Protein AF-A0A525KCN0-F1 (afdb_monomer)

Mean predicted aligned error: 9.28 Å

Solvent-accessible surface area (backbone atoms only — not comparable to full-atom values): 7635 Å² total; per-residue (Å²): 135,58,76,72,81,26,56,45,76,72,45,75,45,79,78,42,68,81,95,55,80,41,68,51,72,46,63,49,76,64,72,94,62,60,47,79,74,54,69,48,58,83,41,78,92,83,44,89,57,68,51,75,40,72,50,62,83,84,58,84,87,72,57,92,60,79,48,51,65,48,72,93,78,73,36,81,38,80,68,84,90,71,59,69,70,58,55,54,49,29,45,79,73,54,79,47,80,50,69,71,59,54,55,50,54,54,47,39,48,68,71,64,52,55,78,81,111

Radius of gyration: 17.76 Å; Cα contacts (8 Å, |Δi|>4): 119; chains: 1; bounding box: 40×34×49 Å

Foldseek 3Di:
DDQVVFKAWPDKDFPDPDPHTDIDIDIGGHDPFKDWDAKDDPDPVPDPDIDTDIDGDDDPVPDPDQFDDDVVVVDTGGDDDDDLVVLQVCVVVVVDDDPNSNVVSVCCCVPPCVVVD

Secondary structure (DSSP, 8-state):
--SGGGEEEEEEEEEE-SSS-EEEEEEEE--SS-EEEEEEES-TTT---EEEEEE----GGG-SSSEE--GGGT--EE-----HHHHHHHHHTTS---HHHHHHHHHHHHHTGGG--

pLDDT: mean 85.74, std 11.86, range [48.72, 98.56]

Structure (mmCIF, N/CA/C/O backbone):
data_AF-A0A525KCN0-F1
#
_entry.id   AF-A0A525KCN0-F1
#
loop_
_atom_site.group_PDB
_atom_site.id
_atom_site.type_symbol
_ato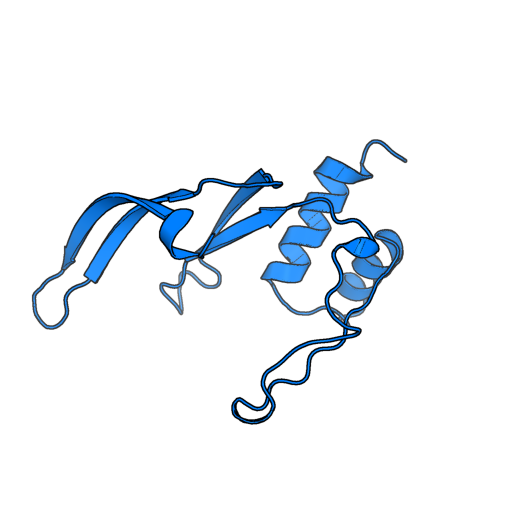m_site.label_atom_id
_atom_site.label_alt_id
_atom_site.label_comp_id
_atom_site.label_asym_id
_atom_site.label_entity_id
_atom_site.label_seq_id
_atom_site.pdbx_PDB_ins_code
_atom_site.Cartn_x
_atom_site.Cartn_y
_atom_site.Cartn_z
_atom_site.occupancy
_atom_site.B_iso_or_equiv
_atom_site.auth_seq_id
_atom_site.auth_comp_id
_atom_site.auth_asym_id
_atom_site.auth_atom_id
_atom_site.pdbx_PDB_model_num
ATOM 1 N N . MET A 1 1 ? -19.159 -2.296 -16.503 1.00 53.72 1 MET A N 1
ATOM 2 C CA . MET A 1 1 ? -17.999 -1.431 -16.814 1.00 53.72 1 MET A CA 1
ATOM 3 C C . MET A 1 1 ? -16.748 -2.268 -16.713 1.00 53.72 1 MET A C 1
ATOM 5 O O . MET A 1 1 ? -16.550 -2.910 -15.688 1.00 53.72 1 MET A O 1
ATOM 9 N N . THR A 1 2 ? -15.942 -2.263 -17.760 1.00 58.28 2 THR A N 1
ATOM 10 C CA . THR A 1 2 ? -14.632 -2.914 -17.810 1.00 58.28 2 THR A CA 1
ATOM 11 C C . THR A 1 2 ? -13.550 -2.003 -17.214 1.00 58.28 2 THR A C 1
ATOM 13 O O . THR A 1 2 ? -13.782 -0.813 -16.988 1.00 58.28 2 THR A O 1
ATOM 16 N N . VAL A 1 3 ? -12.355 -2.544 -16.949 1.00 56.22 3 VAL A N 1
ATOM 17 C CA . VAL A 1 3 ? -11.176 -1.758 -16.527 1.00 56.22 3 VAL A CA 1
ATOM 18 C C . VAL A 1 3 ? -10.810 -0.697 -17.573 1.00 56.22 3 VAL A C 1
ATOM 20 O O . VAL A 1 3 ? -10.451 0.420 -17.206 1.00 56.22 3 VAL A O 1
ATOM 23 N N . ALA A 1 4 ? -10.978 -1.007 -18.863 1.00 64.12 4 ALA A N 1
ATOM 24 C CA . ALA A 1 4 ? -10.716 -0.071 -19.955 1.00 64.12 4 ALA A CA 1
ATOM 25 C C . ALA A 1 4 ? -11.614 1.179 -19.883 1.00 64.12 4 ALA A C 1
ATOM 27 O O . ALA A 1 4 ? -11.143 2.283 -20.136 1.00 64.12 4 ALA A O 1
ATOM 28 N N . ASP A 1 5 ? -12.863 1.032 -19.427 1.00 66.19 5 ASP A N 1
ATOM 29 C CA . ASP A 1 5 ? -13.823 2.143 -19.301 1.00 66.19 5 ASP A CA 1
ATOM 30 C C . ASP A 1 5 ? -13.489 3.114 -18.150 1.00 66.19 5 ASP A C 1
ATOM 32 O O . ASP A 1 5 ? -14.143 4.148 -17.985 1.00 66.19 5 ASP A O 1
ATOM 36 N N . ARG A 1 6 ? -12.508 2.766 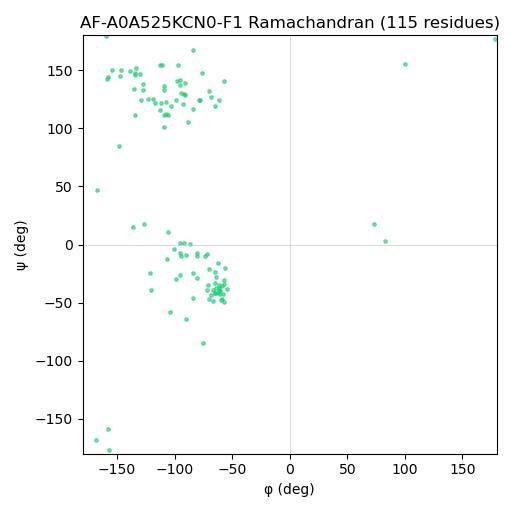-17.306 1.00 68.19 6 ARG A N 1
ATOM 37 C CA . ARG A 1 6 ? -12.117 3.527 -16.110 1.00 68.19 6 ARG A CA 1
ATOM 38 C C . ARG A 1 6 ? -10.794 4.266 -16.277 1.00 68.19 6 ARG A C 1
ATOM 40 O O . ARG A 1 6 ? -10.505 5.134 -15.462 1.00 68.19 6 ARG A O 1
ATOM 47 N N . ILE A 1 7 ? -10.016 3.972 -17.317 1.00 74.56 7 ILE A N 1
ATOM 48 C CA . ILE A 1 7 ? -8.736 4.633 -17.595 1.00 74.56 7 ILE A CA 1
ATOM 49 C C . ILE A 1 7 ? -8.937 5.632 -18.727 1.00 74.56 7 ILE A C 1
ATOM 51 O O . ILE A 1 7 ? -9.238 5.256 -19.856 1.00 74.56 7 ILE A O 1
ATOM 55 N N . ARG A 1 8 ? -8.691 6.912 -18.459 1.00 80.62 8 ARG A N 1
ATOM 56 C CA . ARG A 1 8 ? -8.576 7.945 -19.487 1.00 80.62 8 ARG A CA 1
ATOM 57 C C . ARG A 1 8 ? -7.122 8.378 -19.593 1.00 80.62 8 ARG A C 1
ATOM 59 O O . ARG A 1 8 ? -6.643 9.163 -18.781 1.00 80.62 8 ARG A O 1
ATOM 66 N N . VAL A 1 9 ? -6.413 7.879 -20.600 1.00 83.56 9 VAL A N 1
ATOM 67 C CA . VAL A 1 9 ? -5.038 8.312 -20.879 1.00 83.56 9 VAL A CA 1
ATOM 68 C C . VAL A 1 9 ? -5.053 9.786 -21.295 1.00 83.56 9 VAL A C 1
ATOM 70 O O . VAL A 1 9 ? -5.696 10.152 -22.273 1.00 83.56 9 VAL A O 1
ATOM 73 N N . GLN A 1 10 ? -4.367 10.626 -20.525 1.00 87.12 10 GLN A N 1
ATOM 74 C CA . GLN A 1 10 ? -4.237 12.065 -20.761 1.00 87.12 10 GLN A CA 1
ATOM 75 C C . GLN A 1 10 ? -3.111 12.362 -21.742 1.00 87.12 10 GLN A C 1
ATOM 77 O O . GLN A 1 10 ? -3.266 13.160 -22.662 1.00 87.12 10 GLN A O 1
ATOM 82 N N . SER A 1 11 ? -1.960 11.723 -21.543 1.00 88.56 11 SER A N 1
ATOM 83 C CA . SER A 1 11 ? -0.810 11.896 -22.417 1.00 88.56 11 SER A CA 1
ATOM 84 C C . SER A 1 11 ? 0.090 10.675 -22.384 1.00 88.56 11 SER A C 1
ATOM 86 O O . SER A 1 11 ? 0.187 9.975 -21.378 1.00 88.56 11 SER A O 1
ATOM 88 N N . VAL A 1 12 ? 0.766 10.432 -23.502 1.00 88.25 12 VAL A N 1
ATOM 89 C CA . VAL A 1 12 ? 1.821 9.429 -23.615 1.00 88.25 12 VAL A CA 1
ATOM 90 C C . VAL A 1 12 ? 3.029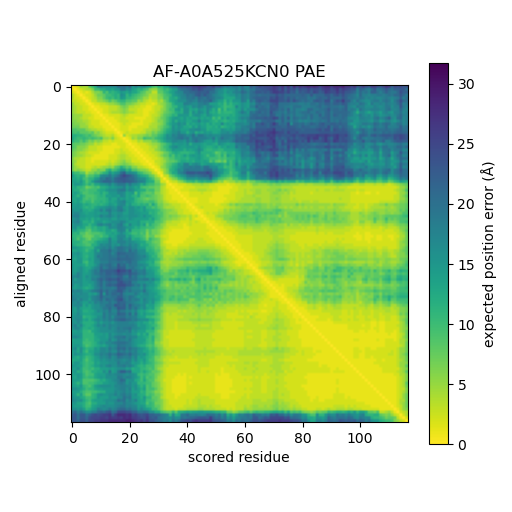 10.115 -24.230 1.00 88.25 12 VAL A C 1
ATOM 92 O O . VAL A 1 12 ? 2.928 10.696 -25.308 1.00 88.25 12 VAL A O 1
ATOM 95 N N . ARG A 1 13 ? 4.174 10.061 -23.552 1.00 92.12 13 ARG A N 1
ATOM 96 C CA . ARG A 1 13 ? 5.439 10.623 -24.034 1.00 92.12 13 ARG A CA 1
ATOM 97 C C . ARG A 1 13 ? 6.463 9.509 -24.183 1.00 92.12 13 ARG A C 1
ATOM 99 O O . ARG A 1 13 ? 6.740 8.792 -23.223 1.00 92.12 13 ARG A O 1
ATOM 106 N N . VAL A 1 14 ? 7.045 9.391 -25.372 1.00 90.38 14 VAL A N 1
ATOM 107 C CA . VAL A 1 14 ? 8.194 8.511 -25.613 1.00 90.38 14 VAL A CA 1
ATOM 108 C C . VAL A 1 14 ? 9.401 9.076 -24.867 1.00 90.38 14 VAL A C 1
ATOM 110 O O . VAL A 1 14 ? 9.709 10.260 -24.972 1.00 90.38 14 VAL A O 1
ATOM 113 N N . LEU A 1 15 ? 10.035 8.234 -24.059 1.00 83.00 15 LEU A N 1
ATOM 114 C CA . LEU A 1 15 ? 11.243 8.556 -23.304 1.00 83.00 15 LEU A CA 1
ATOM 115 C C . LEU A 1 15 ? 12.506 8.047 -24.006 1.00 83.00 15 LEU A C 1
ATOM 117 O O . LEU A 1 15 ? 13.568 8.634 -23.841 1.00 83.00 15 LEU A O 1
ATOM 121 N N . SER A 1 16 ? 12.391 6.956 -24.763 1.00 86.19 16 SER A N 1
ATOM 122 C CA . SER A 1 16 ? 13.461 6.357 -25.566 1.00 86.19 16 SER A CA 1
ATOM 123 C C . SER A 1 16 ? 12.825 5.489 -26.651 1.00 86.19 16 SER A C 1
ATOM 125 O O . SER A 1 16 ? 11.802 4.860 -26.376 1.00 86.19 16 SER A O 1
ATOM 127 N N . ASP A 1 17 ? 13.384 5.459 -27.860 1.00 85.94 17 ASP A N 1
ATOM 128 C CA . ASP A 1 17 ? 12.878 4.658 -28.986 1.00 85.94 17 ASP A CA 1
ATOM 129 C C . ASP A 1 17 ? 13.965 3.918 -29.777 1.00 85.94 17 ASP A C 1
ATOM 131 O O . ASP A 1 17 ? 13.695 3.434 -30.870 1.00 85.94 17 ASP A O 1
ATOM 135 N N . ASN A 1 18 ? 15.175 3.796 -29.225 1.00 85.62 18 ASN A N 1
ATOM 13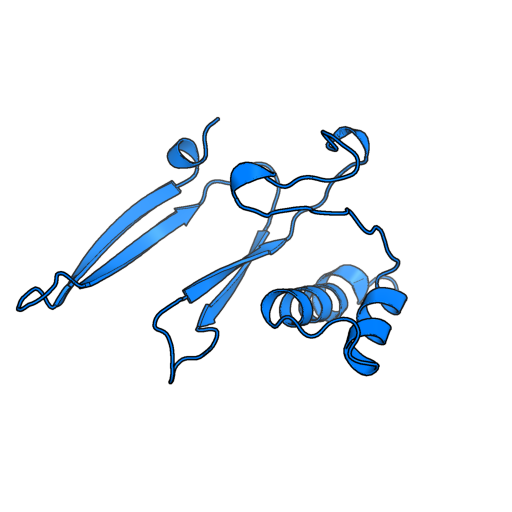6 C CA . ASN A 1 18 ? 16.301 3.230 -29.960 1.00 85.62 18 ASN A CA 1
ATOM 137 C C . ASN A 1 18 ? 16.197 1.695 -30.084 1.00 85.62 18 ASN A C 1
ATOM 139 O O . ASN A 1 18 ? 15.676 1.169 -31.058 1.00 85.62 18 ASN A O 1
ATOM 143 N N . HIS A 1 19 ? 16.663 0.950 -29.076 1.00 65.00 19 HIS A N 1
ATOM 14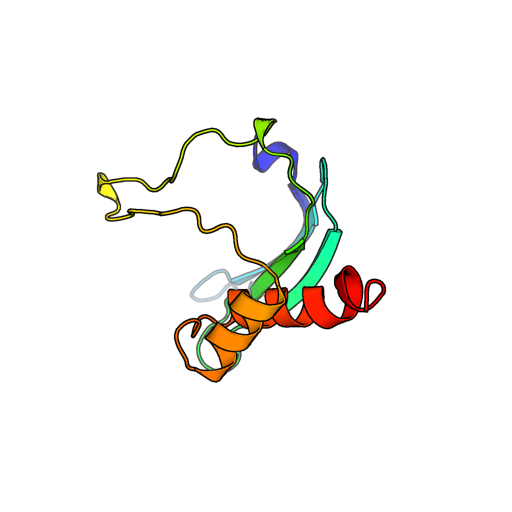4 C CA . HIS A 1 19 ? 16.551 -0.518 -29.079 1.00 65.00 19 HIS A CA 1
ATOM 145 C C . HIS A 1 19 ? 15.182 -1.009 -28.569 1.00 65.00 19 HIS A C 1
ATOM 147 O O . HIS A 1 19 ? 14.752 -2.102 -28.924 1.00 65.00 19 HIS A O 1
ATOM 153 N N . TYR A 1 20 ? 14.493 -0.198 -27.757 1.00 57.50 20 TYR A N 1
ATOM 154 C CA . TYR A 1 20 ? 13.150 -0.452 -27.230 1.00 57.50 20 TYR A CA 1
ATOM 155 C C . TYR A 1 20 ? 12.393 0.868 -27.086 1.00 57.50 20 TYR A C 1
ATOM 157 O O . TYR A 1 20 ? 13.002 1.902 -26.801 1.00 57.50 20 TYR A O 1
ATOM 165 N N . THR A 1 21 ? 11.064 0.834 -27.218 1.00 79.38 21 THR A N 1
ATOM 166 C CA . THR A 1 21 ? 10.225 2.011 -26.970 1.00 79.38 21 THR A CA 1
ATOM 167 C C . THR A 1 21 ? 9.811 2.089 -25.503 1.00 79.38 21 THR A C 1
ATOM 169 O O . THR A 1 21 ? 8.914 1.373 -25.060 1.00 79.38 21 THR A O 1
ATOM 172 N N . LEU A 1 22 ? 10.418 3.007 -24.755 1.00 75.94 22 LEU A N 1
ATOM 173 C CA . LEU A 1 22 ? 9.983 3.371 -23.410 1.00 75.94 22 LEU A CA 1
ATOM 174 C C . LEU A 1 22 ? 9.001 4.540 -23.491 1.00 75.94 22 LEU A C 1
ATOM 176 O O . LEU A 1 22 ? 9.299 5.561 -24.111 1.00 75.94 22 LEU A O 1
ATOM 180 N N . LYS A 1 23 ? 7.843 4.427 -22.835 1.00 86.50 23 LYS A N 1
ATOM 181 C CA . LYS A 1 23 ? 6.835 5.494 -22.773 1.00 86.50 23 LYS A CA 1
ATOM 182 C C . LYS A 1 23 ? 6.461 5.786 -21.328 1.00 86.50 23 LYS A C 1
ATOM 184 O O . LYS A 1 23 ? 6.265 4.866 -20.543 1.00 86.50 23 LYS A O 1
ATOM 189 N N . THR A 1 24 ? 6.317 7.063 -20.996 1.00 83.69 24 THR A N 1
ATOM 190 C CA . THR A 1 24 ? 5.581 7.485 -19.800 1.00 83.69 24 THR A CA 1
ATOM 191 C C . THR A 1 24 ? 4.153 7.819 -20.197 1.00 83.69 24 THR A C 1
ATOM 193 O O . THR A 1 24 ? 3.940 8.445 -21.237 1.00 83.69 24 THR A O 1
ATOM 196 N N . SER A 1 25 ? 3.184 7.393 -19.391 1.00 87.12 25 SER A N 1
ATOM 197 C CA . SER A 1 25 ? 1.767 7.666 -19.619 1.00 87.12 25 SER A CA 1
ATOM 198 C C . SER A 1 25 ? 1.183 8.366 -18.402 1.00 87.12 25 SER A C 1
ATOM 200 O O . SER A 1 25 ? 1.264 7.850 -17.290 1.00 87.12 25 SER A O 1
ATOM 202 N N . THR A 1 26 ? 0.567 9.521 -18.620 1.00 82.75 26 THR A N 1
ATOM 203 C CA . THR A 1 26 ? -0.294 10.173 -17.634 1.00 82.75 26 THR A CA 1
ATOM 204 C C . THR A 1 26 ? -1.720 9.757 -17.935 1.00 82.75 26 THR A C 1
ATOM 206 O O . THR A 1 26 ? -2.165 9.855 -19.077 1.00 82.75 26 THR A O 1
ATOM 209 N N . PHE A 1 27 ? -2.461 9.308 -16.931 1.00 83.38 27 PHE A N 1
ATOM 210 C CA . PHE A 1 27 ? -3.857 8.926 -17.083 1.00 83.38 27 PHE A CA 1
ATOM 211 C C . PHE A 1 27 ? -4.682 9.410 -15.893 1.00 83.38 27 PHE A C 1
ATOM 213 O O . PHE A 1 27 ? -4.197 9.510 -14.768 1.00 83.38 27 PHE A O 1
ATOM 220 N N . GLU A 1 28 ? -5.945 9.706 -16.161 1.00 74.00 28 GLU A N 1
ATOM 221 C CA . GLU A 1 28 ? -6.989 9.860 -15.162 1.00 74.00 28 GLU A CA 1
ATOM 222 C C . GLU A 1 28 ? -7.666 8.507 -14.962 1.00 74.00 28 GLU A C 1
ATOM 224 O O . GLU A 1 28 ? -7.933 7.783 -15.921 1.00 74.00 28 GLU A O 1
ATOM 229 N N . TRP A 1 29 ? -7.965 8.169 -13.713 1.00 70.75 29 TRP A N 1
ATOM 230 C CA . TRP A 1 29 ? -8.712 6.965 -13.380 1.00 70.75 29 TRP A CA 1
ATOM 231 C C . TRP A 1 29 ? -10.076 7.351 -12.807 1.00 70.75 29 TRP A C 1
ATOM 233 O O . TRP A 1 29 ? -10.164 7.960 -11.740 1.00 70.75 29 TRP A O 1
ATOM 243 N N . ARG A 1 30 ? -11.149 6.993 -13.514 1.00 58.91 30 ARG A N 1
ATOM 244 C CA . ARG A 1 30 ? -12.532 7.251 -13.114 1.00 58.91 30 ARG A CA 1
ATOM 245 C C . ARG A 1 30 ? -13.003 6.150 -12.164 1.00 58.91 30 ARG A C 1
ATOM 247 O O . ARG A 1 30 ? -13.082 4.980 -12.536 1.00 58.91 30 ARG A O 1
ATOM 254 N N . ARG A 1 31 ? -13.324 6.524 -10.924 1.00 59.53 31 ARG A N 1
ATOM 255 C CA . ARG A 1 31 ? -13.735 5.584 -9.869 1.00 59.53 31 ARG A CA 1
ATOM 256 C C . ARG A 1 31 ? -15.244 5.48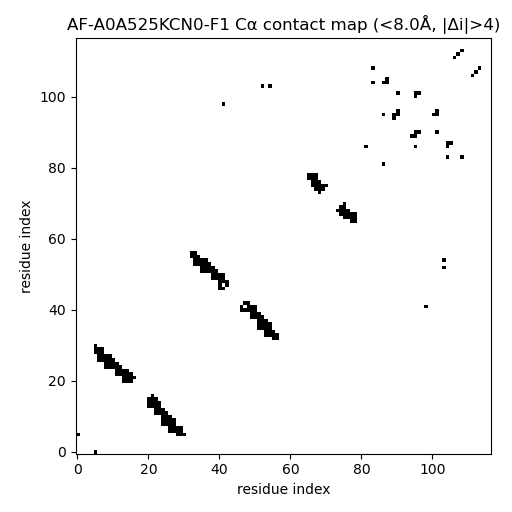8 -9.713 1.00 59.53 31 ARG A C 1
ATOM 258 O O . ARG A 1 31 ? -15.957 6.439 -10.010 1.00 59.53 31 ARG A O 1
ATOM 265 N N . ALA A 1 32 ? -15.692 4.344 -9.196 1.00 58.59 32 ALA A N 1
ATOM 266 C CA . ALA A 1 32 ? -17.034 4.183 -8.646 1.00 58.59 32 ALA A CA 1
ATOM 267 C C . ALA A 1 32 ? -17.075 4.372 -7.109 1.00 58.59 32 ALA A C 1
ATOM 269 O O . ALA A 1 32 ? -18.112 4.782 -6.611 1.00 58.59 32 ALA A O 1
ATOM 270 N N . ASN A 1 33 ? -15.982 4.124 -6.361 1.00 63.72 33 ASN A N 1
ATOM 271 C CA . ASN A 1 33 ? -15.982 4.146 -4.881 1.00 63.72 33 ASN A CA 1
ATOM 272 C C . ASN A 1 33 ? -14.578 4.131 -4.220 1.00 63.72 33 ASN A C 1
ATOM 274 O O . ASN A 1 33 ? -14.328 3.355 -3.306 1.00 63.72 33 ASN A O 1
ATOM 278 N N . GLY A 1 34 ? -13.618 4.952 -4.647 1.00 70.69 34 GLY A N 1
ATOM 279 C CA . GLY A 1 34 ? -12.399 5.047 -3.835 1.00 70.69 34 GLY A CA 1
ATOM 280 C C . GLY A 1 34 ? -11.575 6.301 -4.061 1.00 70.69 34 GLY A C 1
ATOM 281 O O . GLY A 1 34 ? -11.916 7.123 -4.902 1.00 70.69 34 GLY A O 1
ATOM 282 N N . GLU A 1 35 ? -10.468 6.425 -3.342 1.00 83.56 35 GLU A N 1
ATOM 283 C CA . GLU A 1 35 ? -9.623 7.617 -3.326 1.00 83.56 35 GLU A CA 1
ATOM 284 C C . GLU A 1 35 ? -8.157 7.284 -3.614 1.00 83.56 35 GLU A C 1
ATOM 286 O O . GLU A 1 35 ? -7.634 6.261 -3.146 1.00 83.56 35 GLU A O 1
ATOM 291 N N . LYS A 1 36 ? -7.517 8.053 -4.518 1.00 86.75 36 LYS A N 1
ATOM 292 C CA . LYS A 1 36 ? -6.101 7.837 -4.875 1.00 86.75 36 LYS A CA 1
ATOM 293 C C . LYS A 1 36 ? -5.286 8.432 -3.748 1.00 86.75 36 LYS A C 1
ATOM 295 O O . LYS A 1 36 ? -5.427 9.612 -3.466 1.00 86.75 36 LYS A O 1
ATOM 300 N N . VAL A 1 37 ? -4.424 7.611 -3.169 1.00 91.62 37 VAL A N 1
ATOM 301 C CA . VAL A 1 37 ? -3.630 7.998 -2.013 1.00 91.62 37 VAL A CA 1
ATOM 302 C C . VAL A 1 37 ? -2.302 8.601 -2.462 1.00 91.62 37 VAL A C 1
ATOM 304 O O . VAL A 1 37 ? -2.039 9.781 -2.263 1.00 91.62 37 VAL A O 1
ATOM 307 N N . PHE A 1 38 ? -1.470 7.798 -3.122 1.00 92.44 38 PHE A N 1
ATOM 308 C CA . PHE A 1 38 ? -0.182 8.215 -3.673 1.00 92.44 38 PHE A CA 1
ATOM 309 C C . PHE A 1 38 ? 0.245 7.273 -4.803 1.00 92.44 38 PHE A C 1
ATOM 311 O O . PHE A 1 38 ? -0.478 6.359 -5.205 1.00 92.44 38 PHE A O 1
ATOM 318 N N . GLU A 1 39 ? 1.432 7.510 -5.345 1.00 93.38 39 GLU A N 1
ATOM 319 C CA . GLU A 1 39 ? 2.136 6.591 -6.230 1.00 93.38 39 GLU A CA 1
ATOM 320 C C . GLU A 1 39 ? 3.596 6.495 -5.797 1.00 93.38 39 GLU A C 1
ATOM 322 O O . GLU A 1 39 ? 4.161 7.474 -5.311 1.00 93.38 39 GLU A O 1
ATOM 327 N N . ALA A 1 40 ? 4.196 5.321 -5.956 1.00 91.12 40 ALA A N 1
ATOM 328 C CA . ALA A 1 40 ? 5.566 5.080 -5.534 1.00 91.12 40 ALA A CA 1
ATOM 329 C C . ALA A 1 40 ? 6.259 4.076 -6.456 1.00 91.12 40 ALA A C 1
ATOM 331 O O . ALA A 1 40 ? 5.649 3.128 -6.955 1.00 91.12 40 ALA A O 1
ATOM 332 N N . PHE A 1 41 ? 7.553 4.293 -6.665 1.00 92.12 41 PHE A N 1
ATOM 333 C CA . PHE A 1 41 ? 8.446 3.277 -7.208 1.00 92.12 41 PHE A CA 1
ATOM 334 C C . PHE A 1 41 ? 8.812 2.318 -6.076 1.00 92.12 41 PHE A C 1
ATOM 336 O O . PHE A 1 41 ? 9.305 2.768 -5.044 1.00 92.12 41 PHE A O 1
ATOM 343 N N . MET A 1 42 ? 8.563 1.018 -6.254 1.00 90.75 42 MET A N 1
ATOM 344 C CA . MET A 1 42 ? 8.777 0.033 -5.181 1.00 90.75 42 MET A CA 1
ATOM 345 C C . MET A 1 42 ? 10.259 -0.206 -4.893 1.00 90.75 42 MET A C 1
ATOM 347 O O . MET A 1 42 ? 10.649 -0.387 -3.744 1.00 90.75 42 MET A O 1
ATOM 351 N N . SER A 1 43 ? 11.096 -0.161 -5.930 1.00 91.81 43 SER A N 1
ATOM 352 C CA . SER A 1 43 ? 12.550 -0.216 -5.790 1.00 91.81 43 SER A CA 1
ATOM 353 C C . SER A 1 43 ? 13.209 0.599 -6.907 1.00 91.81 43 SER A C 1
ATOM 355 O O . SER A 1 43 ? 13.576 0.036 -7.939 1.00 91.81 43 SER A O 1
ATOM 357 N N . PRO A 1 44 ? 13.360 1.930 -6.730 1.00 86.75 44 PRO A N 1
ATOM 358 C CA . PRO A 1 44 ? 13.861 2.845 -7.764 1.00 86.75 44 PRO A CA 1
ATOM 359 C C . PRO A 1 44 ? 15.239 2.485 -8.341 1.00 86.75 44 PRO A C 1
ATOM 361 O O . PRO A 1 44 ? 15.592 2.960 -9.416 1.00 86.75 44 PRO A O 1
ATOM 364 N N . GLY A 1 45 ? 16.027 1.674 -7.625 1.00 89.00 45 GLY A N 1
ATOM 365 C CA . GLY A 1 45 ? 17.337 1.193 -8.068 1.00 89.00 45 GLY A CA 1
ATOM 366 C C . GLY A 1 45 ? 17.330 -0.180 -8.748 1.00 89.00 45 GLY A C 1
ATOM 367 O O . GLY A 1 45 ? 18.357 -0.568 -9.294 1.00 89.00 45 GLY A O 1
ATOM 368 N N . ALA A 1 46 ? 16.215 -0.917 -8.715 1.00 91.38 46 ALA A N 1
ATOM 369 C CA . ALA A 1 46 ? 16.135 -2.279 -9.252 1.00 91.38 46 ALA A CA 1
ATOM 370 C C . ALA A 1 46 ? 15.083 -2.431 -10.355 1.00 91.38 46 ALA A C 1
ATOM 372 O O . ALA A 1 46 ? 15.320 -3.133 -11.335 1.00 91.38 46 ALA A O 1
ATOM 373 N N . VAL A 1 47 ? 13.926 -1.779 -10.211 1.00 87.50 47 VAL A N 1
ATOM 374 C CA . VAL A 1 47 ? 12.806 -1.900 -11.149 1.00 87.50 47 VAL A CA 1
ATOM 375 C C . VAL A 1 47 ? 12.227 -0.533 -11.487 1.00 87.50 47 VAL A C 1
ATOM 377 O O . VAL A 1 47 ? 12.191 0.380 -10.665 1.00 87.50 47 VAL A O 1
ATOM 380 N N . THR A 1 48 ? 11.728 -0.400 -12.712 1.00 87.06 48 THR A N 1
ATOM 381 C CA . THR A 1 48 ? 11.031 0.806 -13.182 1.00 87.06 48 THR A CA 1
ATOM 382 C C . THR A 1 48 ? 9.537 0.790 -12.854 1.00 87.06 48 THR A C 1
ATOM 384 O O . THR A 1 48 ? 8.825 1.735 -13.198 1.00 87.06 48 THR A O 1
ATOM 387 N N . GLU A 1 49 ? 9.056 -0.266 -12.190 1.00 89.94 49 GLU A N 1
ATOM 388 C CA . GLU A 1 49 ? 7.661 -0.405 -11.794 1.00 89.94 49 GLU A CA 1
ATOM 389 C C . GLU A 1 49 ? 7.250 0.725 -10.844 1.00 89.94 49 GLU A C 1
ATOM 391 O O . GLU A 1 49 ? 7.847 0.947 -9.784 1.00 89.94 49 GLU A O 1
ATOM 396 N N . LYS A 1 50 ? 6.188 1.429 -11.239 1.00 89.06 50 LYS A N 1
ATOM 397 C CA . LYS A 1 50 ? 5.493 2.404 -10.409 1.00 89.06 50 LYS A CA 1
ATOM 398 C C . LYS A 1 50 ? 4.113 1.861 -10.077 1.00 89.06 50 LYS A C 1
ATOM 400 O O . LYS A 1 50 ? 3.307 1.629 -10.976 1.00 89.06 50 LYS A O 1
ATOM 405 N N . LEU A 1 51 ? 3.829 1.734 -8.786 1.00 90.81 51 LEU A N 1
ATOM 406 C CA . LEU A 1 51 ? 2.502 1.385 -8.304 1.00 90.81 51 LEU A CA 1
ATOM 407 C C . LEU A 1 51 ? 1.731 2.649 -7.941 1.00 90.81 51 LEU A C 1
ATOM 409 O O . LEU A 1 51 ? 2.275 3.606 -7.384 1.00 90.81 51 LEU A O 1
ATOM 413 N N . HIS A 1 52 ? 0.442 2.635 -8.248 1.00 91.19 52 HIS A N 1
ATOM 414 C CA . HIS A 1 52 ? -0.496 3.671 -7.850 1.00 91.19 52 HIS A CA 1
ATOM 415 C C . HIS A 1 52 ? -1.429 3.082 -6.787 1.00 91.19 52 HIS A C 1
ATOM 417 O O . HIS A 1 52 ? -1.954 1.986 -6.969 1.00 91.19 52 HIS A O 1
ATOM 423 N N . PHE A 1 53 ? -1.635 3.806 -5.690 1.00 91.94 53 PHE A N 1
ATOM 424 C CA . PHE A 1 53 ? -2.274 3.304 -4.475 1.00 91.94 53 PHE A CA 1
ATOM 425 C C . PHE A 1 53 ? -3.665 3.898 -4.269 1.00 91.94 53 PHE A C 1
ATOM 427 O O . PHE A 1 53 ? -3.903 5.089 -4.489 1.00 91.94 53 PHE A O 1
ATOM 434 N N . PHE A 1 54 ? -4.599 3.031 -3.887 1.00 90.38 54 PHE A N 1
ATOM 435 C CA . PHE A 1 54 ? -6.035 3.276 -3.893 1.00 90.38 54 PHE A CA 1
ATOM 436 C C . PHE A 1 54 ? -6.605 2.758 -2.565 1.00 90.38 54 PHE A C 1
ATOM 438 O O . PHE A 1 54 ? -6.294 1.636 -2.181 1.00 90.38 54 PHE A O 1
ATOM 445 N N . VAL A 1 55 ? -7.459 3.539 -1.899 1.00 91.00 55 VAL A N 1
ATOM 446 C CA . VAL A 1 55 ? -8.327 3.051 -0.808 1.00 91.00 55 VAL A CA 1
ATOM 447 C C . VAL A 1 55 ? -9.786 3.101 -1.244 1.00 91.00 55 VAL A C 1
ATOM 449 O O . VAL A 1 55 ? -10.131 3.866 -2.153 1.00 91.00 55 VAL A O 1
ATOM 452 N N . ALA A 1 56 ? -10.616 2.251 -0.647 1.00 88.56 56 ALA A N 1
ATOM 453 C CA . ALA A 1 56 ? -12.047 2.153 -0.905 1.00 88.56 56 ALA A CA 1
ATOM 454 C C . ALA A 1 56 ? -12.748 1.507 0.294 1.00 88.56 56 ALA A C 1
ATOM 456 O O . ALA A 1 56 ? -12.204 0.587 0.905 1.00 88.56 56 ALA A O 1
ATOM 457 N N . GLU A 1 57 ? -13.961 1.960 0.588 1.00 86.06 57 GLU A N 1
ATOM 458 C CA . GLU A 1 57 ? -14.873 1.238 1.471 1.00 86.06 57 GLU A CA 1
ATOM 459 C C . GLU A 1 57 ? -15.481 0.050 0.719 1.00 86.06 57 GLU A C 1
ATOM 461 O O . GLU A 1 57 ? -15.712 0.110 -0.496 1.00 86.06 57 GLU A O 1
ATOM 466 N N . TYR A 1 58 ? -15.757 -1.027 1.448 1.00 83.31 58 TYR A N 1
ATOM 467 C CA . TYR A 1 58 ? -16.514 -2.160 0.934 1.00 83.31 58 TYR A CA 1
ATOM 468 C C . TYR A 1 58 ? -17.582 -2.579 1.940 1.00 83.31 58 TYR A C 1
ATOM 470 O O . TYR A 1 58 ? -17.426 -2.392 3.147 1.00 83.31 58 TYR A O 1
ATOM 478 N N . ALA A 1 59 ? -18.663 -3.156 1.424 1.00 84.12 59 ALA A N 1
ATOM 479 C CA . ALA A 1 59 ? -19.723 -3.761 2.212 1.00 84.12 59 ALA A CA 1
ATOM 480 C C . ALA A 1 59 ? -19.712 -5.292 2.028 1.00 84.12 59 ALA A C 1
ATOM 482 O O . ALA A 1 59 ? -19.234 -5.783 0.999 1.00 84.12 59 ALA A O 1
ATOM 483 N N . PRO A 1 60 ? -20.218 -6.075 3.002 1.00 84.88 60 PRO A N 1
ATOM 484 C CA . PRO A 1 60 ? -20.187 -7.538 2.931 1.00 84.88 60 PRO A CA 1
ATOM 485 C C . PRO A 1 60 ? -20.869 -8.136 1.691 1.00 84.88 60 PRO A C 1
ATOM 487 O O . PRO A 1 60 ? -20.444 -9.181 1.204 1.00 84.88 60 PRO A O 1
ATOM 490 N N . ASP A 1 61 ? -21.895 -7.473 1.160 1.00 86.88 61 ASP A N 1
ATOM 491 C CA . ASP A 1 61 ? -22.638 -7.871 -0.042 1.00 86.88 61 ASP A CA 1
ATOM 492 C C . ASP A 1 61 ? -21.863 -7.644 -1.353 1.00 86.88 61 ASP A C 1
ATOM 494 O O . ASP A 1 61 ? -22.260 -8.145 -2.403 1.00 86.88 61 ASP A O 1
ATOM 498 N N . MET A 1 62 ? -20.727 -6.941 -1.301 1.00 83.94 62 MET A N 1
ATOM 499 C CA . MET A 1 62 ? -19.819 -6.779 -2.438 1.00 83.94 62 MET A CA 1
ATOM 500 C C . MET A 1 62 ? -18.900 -7.990 -2.652 1.00 83.94 62 MET A C 1
ATOM 502 O O . MET A 1 62 ? -18.198 -8.053 -3.665 1.00 83.94 62 MET A O 1
ATOM 506 N N . LYS A 1 63 ? -18.865 -8.947 -1.713 1.00 82.06 63 LYS A N 1
ATOM 507 C CA . LYS A 1 63 ? -18.069 -10.172 -1.849 1.00 82.06 63 LYS A CA 1
ATOM 508 C C . LYS A 1 63 ? -18.670 -11.080 -2.921 1.00 82.06 63 LYS A C 1
ATOM 510 O O . LYS A 1 63 ? -19.855 -11.392 -2.896 1.00 82.06 63 LYS A O 1
ATOM 515 N N . ILE A 1 64 ? -17.820 -11.576 -3.817 1.00 85.81 64 ILE A N 1
ATOM 516 C CA . ILE A 1 64 ? -18.197 -12.565 -4.844 1.00 85.81 64 ILE A CA 1
ATOM 517 C C . ILE A 1 64 ? -17.795 -14.003 -4.470 1.00 85.81 64 ILE A C 1
ATOM 519 O O . ILE A 1 64 ? -18.105 -14.937 -5.202 1.00 85.81 64 ILE A O 1
ATOM 523 N N . GLY A 1 65 ? -17.110 -14.182 -3.336 1.00 85.50 65 GLY A N 1
ATOM 524 C CA . GLY A 1 65 ? -16.620 -15.463 -2.830 1.00 85.50 65 GLY A CA 1
ATOM 525 C C . GLY A 1 65 ? -15.830 -15.299 -1.526 1.00 85.50 65 GLY A C 1
ATOM 526 O O . GLY A 1 65 ? -15.630 -14.180 -1.056 1.00 85.50 65 GLY A O 1
ATOM 527 N N . ALA A 1 66 ? -15.385 -16.415 -0.941 1.00 83.94 66 ALA A N 1
ATOM 528 C CA . ALA A 1 66 ? -14.545 -16.435 0.268 1.00 83.94 66 ALA A CA 1
ATOM 529 C C . ALA A 1 66 ? -13.049 -16.173 -0.012 1.00 83.94 66 ALA A C 1
ATOM 531 O O . ALA A 1 66 ? -12.250 -16.032 0.908 1.00 83.94 66 ALA A O 1
ATOM 532 N N . GLY A 1 67 ? -12.682 -16.123 -1.289 1.00 87.44 67 GLY A N 1
ATOM 533 C CA . GLY A 1 67 ? -11.318 -16.095 -1.782 1.00 87.44 67 GLY A CA 1
ATOM 534 C C . GLY A 1 67 ? -11.296 -15.753 -3.267 1.00 87.44 67 GLY A C 1
ATOM 535 O O . GLY A 1 67 ? -12.314 -15.353 -3.841 1.00 87.44 67 GLY A O 1
ATOM 536 N N . GLY A 1 68 ? -10.144 -15.928 -3.893 1.00 88.88 68 GLY A N 1
ATOM 537 C CA . GLY A 1 68 ? -9.953 -15.715 -5.320 1.00 88.88 68 GLY A CA 1
ATOM 538 C C . GLY A 1 68 ? -8.741 -16.474 -5.839 1.00 88.88 68 GLY A C 1
ATOM 539 O O . GLY A 1 68 ? -8.267 -17.413 -5.207 1.00 88.88 68 GLY A O 1
ATOM 540 N N . GLY A 1 69 ? -8.226 -16.027 -6.976 1.00 86.88 69 GLY A N 1
ATOM 541 C CA . GLY A 1 69 ? -7.094 -16.656 -7.640 1.00 86.88 69 GLY A CA 1
ATOM 542 C C . GLY A 1 69 ? -7.525 -17.557 -8.790 1.00 86.88 69 GLY A C 1
ATOM 543 O O . GLY A 1 69 ? -8.659 -18.039 -8.876 1.00 86.88 69 GLY A O 1
ATOM 544 N N . ILE A 1 70 ? -6.603 -17.729 -9.724 1.00 86.69 70 ILE A N 1
ATOM 545 C CA . ILE A 1 70 ? -6.732 -18.593 -10.885 1.00 86.69 70 ILE A CA 1
ATOM 546 C C . ILE A 1 70 ? -5.798 -19.787 -10.680 1.00 86.69 70 ILE A C 1
ATOM 548 O O . ILE A 1 70 ? -4.578 -19.666 -10.773 1.00 86.69 70 ILE A O 1
ATOM 552 N N . ALA A 1 71 ? -6.374 -20.974 -10.472 1.00 85.31 71 ALA A N 1
ATOM 553 C CA . ALA A 1 71 ? -5.597 -22.184 -10.193 1.00 85.31 71 ALA A CA 1
ATOM 554 C C . ALA A 1 71 ? -4.567 -22.511 -11.294 1.00 85.31 71 ALA A C 1
ATOM 556 O O . ALA A 1 71 ? -3.475 -22.991 -10.999 1.00 85.31 71 ALA A O 1
ATOM 557 N N . SER A 1 72 ? -4.878 -22.223 -12.564 1.00 88.69 72 SER A N 1
ATOM 558 C CA . SER A 1 72 ? -3.938 -22.423 -13.679 1.00 88.69 72 SER A CA 1
ATOM 559 C C . SER A 1 72 ? -2.758 -21.450 -13.677 1.00 88.69 72 SER A C 1
ATOM 561 O O . SER A 1 72 ? -1.741 -21.742 -14.297 1.00 88.69 72 SER A O 1
ATOM 563 N N . GLU A 1 73 ? -2.887 -20.312 -12.998 1.00 89.94 73 GLU A N 1
ATOM 564 C CA . GLU A 1 73 ? -1.805 -19.344 -12.780 1.00 89.94 73 GLU A CA 1
ATOM 565 C C . GLU A 1 73 ? -1.056 -19.623 -11.464 1.00 89.94 73 GLU A C 1
ATOM 567 O O . GLU A 1 73 ? -0.099 -18.930 -11.134 1.00 89.94 73 GLU A O 1
ATOM 572 N N . GLY A 1 74 ? -1.452 -20.674 -10.731 1.00 90.31 74 GLY A N 1
ATOM 573 C CA . GLY A 1 74 ? -0.885 -21.017 -9.428 1.00 90.31 74 GLY A CA 1
ATOM 574 C C . GLY A 1 74 ? -1.315 -20.067 -8.311 1.00 90.31 74 GLY A C 1
ATOM 575 O O . GLY A 1 74 ? -0.670 -20.033 -7.266 1.00 90.31 74 GLY A O 1
ATOM 576 N N . GLU A 1 75 ? -2.380 -19.293 -8.524 1.00 88.06 75 GLU A N 1
ATOM 577 C CA . GLU A 1 75 ? -2.920 -18.383 -7.522 1.00 88.06 75 GLU A CA 1
ATOM 578 C C . GLU A 1 75 ? -4.002 -19.072 -6.683 1.00 88.06 75 GLU A C 1
ATOM 580 O O . GLU A 1 75 ? -4.975 -19.609 -7.217 1.00 88.06 75 GLU A O 1
ATOM 585 N N . ASP A 1 76 ? -3.849 -18.985 -5.365 1.00 90.06 76 ASP A N 1
ATOM 586 C CA . ASP A 1 76 ? -4.841 -19.371 -4.363 1.00 90.06 76 ASP A CA 1
ATOM 587 C C . ASP A 1 76 ? -4.903 -18.248 -3.322 1.00 90.06 76 ASP A C 1
ATOM 589 O O . ASP A 1 76 ? -3.910 -17.961 -2.646 1.00 90.06 76 ASP A O 1
ATOM 593 N N . ILE A 1 77 ? -6.023 -17.525 -3.279 1.00 89.75 77 ILE A N 1
ATOM 594 C CA . ILE A 1 77 ? -6.158 -16.294 -2.496 1.00 89.75 77 ILE A CA 1
ATOM 595 C C . ILE A 1 77 ? -7.230 -16.485 -1.432 1.00 89.75 77 ILE A C 1
ATOM 597 O O . ILE A 1 77 ? -8.403 -16.686 -1.743 1.00 89.75 77 ILE A O 1
ATOM 601 N N . GLU A 1 78 ? -6.840 -16.300 -0.176 1.00 91.00 78 GLU A N 1
ATOM 602 C CA . GLU A 1 78 ? -7.739 -16.224 0.973 1.00 91.00 78 GLU A CA 1
ATOM 603 C C . GLU A 1 78 ? -8.025 -14.760 1.347 1.00 91.00 78 GLU A C 1
ATOM 605 O O . GLU A 1 78 ? -7.132 -13.908 1.325 1.00 91.00 78 GLU A O 1
ATOM 610 N N . VAL A 1 79 ? -9.275 -14.457 1.716 1.00 90.44 79 VAL A N 1
ATOM 611 C CA . VAL A 1 79 ? -9.649 -13.140 2.248 1.00 90.44 79 VAL A CA 1
ATOM 612 C C . VAL A 1 79 ? -9.571 -13.152 3.773 1.00 90.44 79 VAL A C 1
ATOM 614 O O . VAL A 1 79 ? -10.308 -13.881 4.432 1.00 90.44 79 VAL A O 1
ATOM 617 N N . LEU A 1 80 ? -8.736 -12.275 4.335 1.00 91.31 80 LEU A N 1
ATOM 618 C CA . LEU A 1 80 ? -8.636 -12.050 5.777 1.00 91.31 80 LEU A CA 1
ATOM 619 C C . LEU A 1 80 ? -9.263 -10.703 6.156 1.00 91.31 80 LEU A C 1
ATOM 621 O O . LEU A 1 80 ? -8.830 -9.651 5.684 1.00 91.31 80 LEU A O 1
ATOM 625 N N . GLU A 1 81 ? -10.254 -10.729 7.046 1.00 91.88 81 GLU A N 1
ATOM 626 C CA . GLU A 1 81 ? -10.859 -9.533 7.642 1.00 91.88 81 GLU A CA 1
ATOM 627 C C . GLU A 1 81 ? -10.373 -9.390 9.082 1.00 91.88 81 GLU A C 1
ATOM 629 O O . GLU A 1 81 ? -10.689 -10.209 9.943 1.00 91.88 81 GLU A O 1
ATOM 634 N N . LEU A 1 82 ? -9.570 -8.359 9.340 1.00 93.94 82 LEU A N 1
ATOM 635 C CA . LEU A 1 82 ? -8.883 -8.170 10.615 1.00 93.94 82 LEU A CA 1
ATOM 636 C C . LEU A 1 82 ? -9.115 -6.749 11.145 1.00 93.94 82 LEU A C 1
ATOM 638 O O . LEU A 1 82 ? -9.154 -5.803 10.353 1.00 93.94 82 LEU A O 1
ATOM 642 N N . PRO A 1 83 ? -9.188 -6.556 12.474 1.00 95.62 83 PRO A N 1
ATOM 643 C CA . PRO A 1 83 ? -9.077 -5.230 13.066 1.00 95.62 83 PRO A CA 1
ATOM 644 C C . PRO A 1 83 ? -7.752 -4.564 12.674 1.00 95.62 83 PRO A C 1
ATOM 646 O O . PRO A 1 83 ? -6.700 -5.208 12.687 1.00 95.62 83 PRO A O 1
ATOM 649 N N . ILE A 1 84 ? -7.776 -3.254 12.406 1.00 95.44 84 ILE A N 1
ATOM 650 C CA . ILE A 1 84 ? -6.582 -2.506 11.976 1.00 95.44 84 ILE A CA 1
ATOM 651 C C . ILE A 1 84 ? -5.406 -2.662 12.952 1.00 95.44 84 ILE A C 1
ATOM 653 O O . ILE A 1 84 ? -4.269 -2.844 12.527 1.00 95.44 84 ILE A O 1
ATOM 657 N N . VAL A 1 85 ? -5.677 -2.685 14.261 1.00 96.38 85 VAL A N 1
ATOM 658 C CA . VAL A 1 85 ? -4.650 -2.865 15.302 1.00 96.38 85 VAL A CA 1
ATOM 659 C C . VAL A 1 85 ? -3.931 -4.210 15.155 1.00 96.38 85 VAL A C 1
ATOM 661 O O . VAL A 1 85 ? -2.710 -4.275 15.289 1.00 96.38 85 VAL A O 1
ATOM 664 N N . GLN A 1 86 ? -4.663 -5.278 14.829 1.00 98.06 86 GLN A N 1
ATOM 665 C CA . GLN A 1 86 ? -4.076 -6.598 14.604 1.00 98.06 86 GLN A CA 1
ATOM 666 C C . GLN A 1 86 ? -3.226 -6.619 13.330 1.00 98.06 86 GLN A C 1
ATOM 668 O O . GLN A 1 86 ? -2.113 -7.141 13.353 1.00 98.06 86 GLN A O 1
ATOM 673 N N . ALA A 1 87 ? -3.711 -6.014 12.243 1.00 97.75 87 ALA A N 1
ATOM 674 C CA . ALA A 1 87 ? -2.957 -5.914 10.994 1.00 97.75 87 ALA A CA 1
ATOM 675 C C . ALA A 1 87 ? -1.644 -5.127 11.177 1.00 97.75 87 ALA A C 1
ATOM 677 O O . ALA A 1 87 ? -0.603 -5.531 10.664 1.00 97.75 87 ALA A O 1
ATOM 678 N N . LEU A 1 88 ? -1.653 -4.048 11.967 1.00 97.88 88 LEU A N 1
ATOM 679 C CA . LEU A 1 88 ? -0.440 -3.296 12.303 1.00 97.88 88 LEU A CA 1
ATOM 680 C C . LEU A 1 88 ? 0.537 -4.116 13.160 1.00 97.88 88 LEU A C 1
ATOM 682 O O . LEU A 1 88 ? 1.743 -4.069 12.918 1.00 97.88 88 LEU A O 1
ATOM 686 N N . ALA A 1 89 ? 0.043 -4.905 14.120 1.00 98.19 89 ALA A N 1
ATOM 687 C CA . ALA A 1 89 ? 0.889 -5.809 14.904 1.00 98.19 89 ALA A CA 1
ATOM 688 C C . ALA A 1 89 ? 1.583 -6.860 14.018 1.00 98.19 89 ALA A C 1
ATOM 690 O O . ALA A 1 89 ? 2.764 -7.139 14.213 1.00 98.19 89 ALA A O 1
ATOM 691 N N . MET A 1 90 ? 0.885 -7.366 12.994 1.00 98.56 90 MET A N 1
ATOM 692 C CA . MET A 1 90 ? 1.443 -8.316 12.024 1.00 98.56 90 MET A CA 1
ATOM 693 C C . MET A 1 90 ? 2.579 -7.731 11.171 1.00 98.56 90 MET A C 1
ATOM 695 O O . MET A 1 90 ? 3.416 -8.481 10.676 1.00 98.56 90 MET A O 1
ATOM 699 N N . ILE A 1 91 ? 2.644 -6.406 10.999 1.00 98.44 91 ILE A N 1
ATOM 700 C CA . ILE A 1 91 ? 3.817 -5.750 10.396 1.00 98.44 91 ILE A CA 1
ATOM 701 C C . ILE A 1 91 ? 5.003 -5.832 11.365 1.00 98.44 91 ILE A C 1
ATOM 703 O O . ILE A 1 91 ? 6.108 -6.189 10.968 1.00 98.44 91 ILE A O 1
ATOM 707 N N . GLY A 1 92 ? 4.771 -5.518 12.644 1.00 97.69 92 GLY A N 1
ATOM 708 C CA . GLY A 1 92 ? 5.814 -5.494 13.673 1.00 97.69 92 GLY A CA 1
ATOM 709 C C . GLY A 1 92 ? 6.436 -6.863 13.962 1.00 97.69 92 GLY A C 1
ATOM 710 O O . GLY A 1 92 ? 7.626 -6.935 14.256 1.00 97.69 92 GLY A O 1
ATOM 711 N N . ASP A 1 93 ? 5.655 -7.94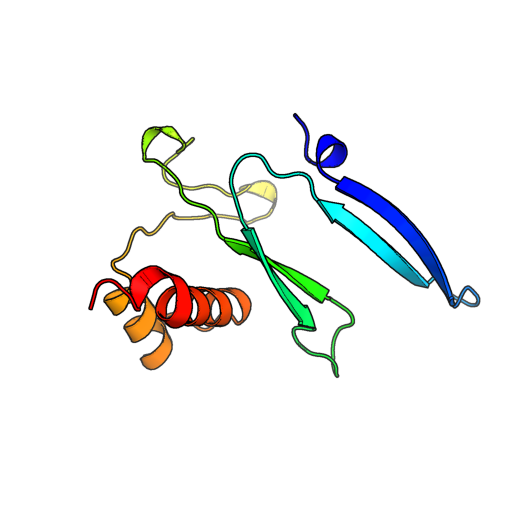0 13.850 1.00 98.00 93 ASP A N 1
ATOM 712 C CA . ASP A 1 93 ? 6.134 -9.317 14.037 1.00 98.00 93 ASP A CA 1
ATOM 713 C C . ASP A 1 93 ? 6.525 -10.046 12.737 1.00 98.00 93 ASP A C 1
ATOM 715 O O . ASP A 1 93 ? 6.956 -11.198 12.781 1.00 98.00 93 ASP A O 1
ATOM 719 N N . GLY A 1 94 ? 6.430 -9.373 11.585 1.00 97.56 94 GLY A N 1
ATOM 720 C CA . GLY A 1 94 ? 6.905 -9.875 10.295 1.00 97.56 94 GLY A CA 1
ATOM 721 C C . GLY A 1 94 ? 5.950 -10.813 9.553 1.00 97.56 94 GLY A C 1
ATOM 722 O O . GLY A 1 94 ? 6.294 -11.272 8.465 1.00 97.56 94 GLY A O 1
ATOM 723 N N . ARG A 1 95 ? 4.742 -11.078 10.072 1.00 98.12 95 ARG A N 1
ATOM 724 C CA . ARG A 1 95 ? 3.704 -11.820 9.328 1.00 98.12 95 ARG A CA 1
ATOM 725 C C . ARG A 1 95 ? 3.221 -11.075 8.081 1.00 98.12 95 ARG A C 1
ATOM 727 O O . ARG A 1 95 ? 2.821 -11.713 7.113 1.00 98.12 95 ARG A O 1
ATOM 734 N N . ILE A 1 96 ? 3.280 -9.743 8.084 1.00 98.19 96 ILE A N 1
ATOM 735 C CA . ILE A 1 96 ? 3.114 -8.904 6.892 1.00 98.19 96 ILE A CA 1
ATOM 736 C C . ILE A 1 96 ? 4.478 -8.324 6.516 1.00 98.19 96 ILE A C 1
ATOM 738 O O . ILE A 1 96 ? 5.013 -7.470 7.218 1.00 98.19 96 ILE A O 1
ATOM 742 N N . ALA A 1 97 ? 5.007 -8.758 5.371 1.00 97.44 97 ALA A N 1
ATOM 743 C CA . ALA A 1 97 ? 6.307 -8.336 4.841 1.00 97.44 97 ALA A CA 1
ATOM 744 C C . ALA A 1 97 ? 6.230 -7.804 3.392 1.00 97.44 97 ALA A C 1
ATOM 746 O O . ALA A 1 97 ? 7.238 -7.719 2.694 1.00 97.44 97 ALA A O 1
ATOM 747 N N . ASP A 1 98 ? 5.032 -7.451 2.921 1.00 96.50 98 ASP A N 1
ATOM 748 C CA . ASP A 1 98 ? 4.789 -6.932 1.572 1.00 96.50 98 ASP A CA 1
ATOM 749 C C . ASP A 1 98 ? 4.683 -5.397 1.577 1.00 96.50 98 ASP A C 1
ATOM 751 O O . ASP A 1 98 ? 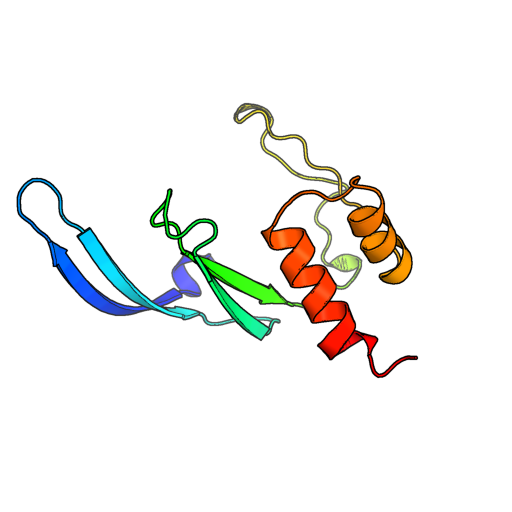3.863 -4.818 2.292 1.00 96.50 98 ASP A O 1
ATOM 755 N N . ALA A 1 99 ? 5.504 -4.727 0.759 1.00 95.12 99 ALA A N 1
ATOM 756 C CA . ALA A 1 99 ? 5.664 -3.270 0.791 1.00 95.12 99 ALA A CA 1
ATOM 757 C C . ALA A 1 99 ? 4.350 -2.514 0.547 1.00 95.12 99 ALA A C 1
ATOM 759 O O . ALA A 1 99 ? 4.007 -1.609 1.309 1.00 95.12 99 ALA A O 1
ATOM 760 N N . LYS A 1 100 ? 3.581 -2.904 -0.478 1.00 95.56 100 LYS A N 1
ATOM 761 C CA . LYS A 1 100 ? 2.316 -2.233 -0.811 1.00 95.56 100 LYS A CA 1
ATOM 762 C C . LYS A 1 100 ? 1.285 -2.376 0.313 1.00 95.56 100 LYS A C 1
ATOM 764 O O . LYS A 1 100 ? 0.584 -1.411 0.618 1.00 95.56 100 LYS A O 1
ATOM 769 N N . THR A 1 101 ? 1.254 -3.537 0.964 1.00 96.50 101 THR A N 1
ATOM 770 C CA . THR A 1 101 ? 0.392 -3.800 2.122 1.00 96.50 101 THR A CA 1
ATOM 771 C C . THR A 1 101 ? 0.804 -2.956 3.326 1.00 96.50 101 THR A C 1
ATOM 773 O O . THR A 1 101 ? -0.038 -2.270 3.904 1.00 96.50 101 THR A O 1
ATOM 776 N N . ILE A 1 102 ? 2.099 -2.927 3.665 1.00 98.25 102 ILE A N 1
ATOM 777 C CA . ILE A 1 102 ? 2.636 -2.120 4.774 1.00 98.25 102 ILE A CA 1
ATOM 778 C C . ILE A 1 102 ? 2.285 -0.640 4.583 1.00 98.25 102 ILE A C 1
ATOM 780 O O . ILE A 1 102 ? 1.750 -0.007 5.493 1.00 98.25 102 ILE A O 1
ATOM 784 N N . MET A 1 103 ? 2.538 -0.095 3.390 1.00 97.75 103 MET A N 1
ATOM 785 C CA . MET A 1 103 ? 2.300 1.319 3.091 1.00 97.75 103 MET A CA 1
ATOM 786 C C . MET A 1 103 ? 0.815 1.698 3.203 1.00 97.75 103 MET A C 1
ATOM 788 O O . MET A 1 103 ? 0.491 2.750 3.755 1.00 97.75 103 MET A O 1
ATOM 792 N N . LEU A 1 104 ? -0.098 0.851 2.710 1.00 97.44 104 LEU A N 1
ATOM 793 C CA . LEU A 1 104 ? -1.539 1.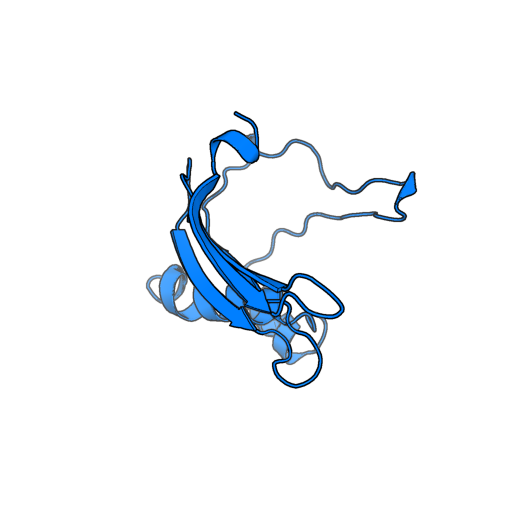117 2.789 1.00 97.44 104 LEU A CA 1
ATOM 794 C C . LEU A 1 104 ? -2.092 0.982 4.210 1.00 97.44 104 LEU A C 1
ATOM 796 O O . LEU A 1 104 ? -2.911 1.808 4.608 1.00 97.44 104 LEU A O 1
ATOM 800 N N . LEU A 1 105 ? -1.630 0.001 4.992 1.00 97.31 105 LEU A N 1
ATOM 801 C CA . LEU A 1 105 ? -2.041 -0.147 6.392 1.00 97.31 105 LEU A CA 1
ATOM 802 C C . LEU A 1 105 ? -1.564 1.033 7.247 1.00 97.31 105 LEU A C 1
ATOM 804 O O . LEU A 1 105 ? -2.335 1.563 8.045 1.00 97.31 105 LEU A O 1
ATOM 808 N N . GLN A 1 106 ? -0.327 1.497 7.043 1.00 97.25 106 GLN A N 1
ATOM 809 C CA . GLN A 1 106 ? 0.185 2.694 7.717 1.00 97.25 106 GLN A CA 1
ATOM 810 C C . GLN A 1 106 ? -0.578 3.957 7.301 1.00 97.25 106 GLN A C 1
ATOM 812 O O . GLN A 1 106 ? -0.927 4.771 8.155 1.00 97.25 106 GLN A O 1
ATOM 817 N N . TYR A 1 107 ? -0.899 4.112 6.012 1.00 96.38 107 TYR A N 1
ATOM 818 C CA . TYR A 1 107 ? -1.740 5.218 5.556 1.00 96.38 107 TYR A CA 1
ATOM 819 C C . TYR A 1 107 ? -3.126 5.189 6.211 1.00 96.38 107 TYR A C 1
ATOM 821 O O . TYR A 1 107 ? -3.575 6.219 6.719 1.00 96.38 107 TYR A O 1
ATOM 829 N N . ALA A 1 108 ? -3.783 4.025 6.227 1.00 94.62 108 ALA A N 1
ATOM 830 C CA . ALA A 1 108 ? -5.101 3.861 6.827 1.00 94.62 108 ALA A CA 1
ATOM 831 C C . ALA A 1 108 ? -5.075 4.189 8.326 1.00 94.62 108 ALA A C 1
ATOM 833 O O . ALA A 1 108 ? -5.940 4.919 8.806 1.00 94.62 108 ALA A O 1
ATOM 834 N N . ALA A 1 109 ? -4.051 3.734 9.051 1.00 95.50 109 ALA A N 1
ATOM 835 C CA . ALA A 1 109 ? -3.867 4.065 10.460 1.00 95.50 109 ALA A CA 1
ATOM 836 C C . ALA A 1 109 ? -3.767 5.581 10.697 1.00 95.50 109 ALA A C 1
ATOM 838 O O . ALA A 1 109 ? -4.388 6.093 11.619 1.00 95.50 109 ALA A O 1
ATOM 839 N N . LEU A 1 110 ? -3.025 6.300 9.849 1.00 95.19 110 LEU A N 1
ATOM 840 C CA . LEU A 1 110 ? -2.769 7.735 10.010 1.00 95.19 110 LEU A CA 1
ATOM 841 C C . LEU A 1 110 ? -3.910 8.642 9.529 1.00 95.19 110 LEU A C 1
ATOM 843 O O . LEU A 1 110 ? -4.042 9.757 10.024 1.00 95.19 110 LEU A O 1
ATOM 847 N N . ASN A 1 111 ? -4.701 8.207 8.545 1.00 93.31 111 ASN A N 1
ATOM 848 C CA . ASN A 1 111 ? -5.629 9.097 7.832 1.00 93.31 111 ASN A CA 1
ATOM 849 C C . ASN A 1 111 ? -7.094 8.670 7.921 1.00 93.31 111 ASN A C 1
ATOM 851 O O . ASN A 1 111 ? -7.970 9.521 7.787 1.00 93.31 111 ASN A O 1
ATOM 855 N N . ILE A 1 112 ? -7.357 7.382 8.144 1.00 90.88 112 ILE A N 1
ATOM 856 C CA . ILE A 1 112 ? -8.714 6.831 8.214 1.00 90.88 112 ILE A CA 1
ATOM 857 C C . ILE A 1 112 ? -9.067 6.571 9.678 1.00 90.88 112 ILE A C 1
ATOM 859 O O . ILE A 1 112 ? -9.985 7.185 10.204 1.00 90.88 112 ILE A O 1
ATOM 863 N N . PHE A 1 113 ? -8.274 5.747 10.364 1.00 88.75 113 PHE A N 1
ATOM 864 C CA . PHE A 1 113 ? -8.569 5.302 11.730 1.00 88.75 113 PHE A CA 1
ATOM 865 C C . PHE A 1 113 ? -7.996 6.208 12.828 1.00 88.75 113 PHE A C 1
ATOM 867 O O . PHE A 1 113 ? -8.348 6.055 13.992 1.00 88.75 113 PHE A O 1
ATOM 874 N N . ALA A 1 114 ? -7.149 7.184 12.482 1.00 77.12 114 ALA A N 1
ATOM 875 C CA . ALA A 1 114 ? -6.573 8.129 13.447 1.00 77.12 114 ALA A CA 1
ATOM 876 C C . ALA A 1 114 ? -7.618 9.007 14.158 1.00 77.12 114 ALA A C 1
ATOM 878 O O . ALA A 1 114 ? -7.292 9.656 15.148 1.00 77.12 114 ALA A O 1
ATOM 879 N N . ARG A 1 115 ? -8.846 9.081 13.632 1.00 57.25 115 ARG A N 1
ATOM 880 C CA . ARG A 1 115 ? -9.934 9.905 14.178 1.00 57.25 115 ARG A CA 1
ATOM 881 C C . ARG A 1 115 ? -10.882 9.139 15.105 1.00 57.25 115 ARG A C 1
ATOM 883 O O . ARG A 1 115 ? -11.718 9.778 15.733 1.00 57.25 115 ARG A O 1
ATOM 890 N N . ASP A 1 116 ? -10.719 7.820 15.200 1.00 53.56 116 ASP A N 1
ATOM 891 C CA . ASP A 1 116 ? -11.571 6.923 15.991 1.00 53.56 116 ASP A CA 1
ATOM 892 C C . ASP A 1 116 ? -10.888 6.440 17.291 1.00 53.56 116 ASP A C 1
ATOM 894 O O . ASP A 1 116 ? -11.385 5.522 17.946 1.00 53.56 116 ASP A O 1
ATOM 898 N N . ALA A 1 117 ? -9.741 7.035 17.650 1.00 48.72 117 ALA A N 1
ATOM 899 C CA . ALA A 1 117 ? -8.953 6.736 18.850 1.00 48.72 117 ALA A CA 1
ATOM 900 C C . ALA A 1 117 ? -9.060 7.839 19.914 1.00 48.72 117 ALA A C 1
ATOM 902 O O . ALA A 1 117 ? -9.098 9.032 19.533 1.00 48.72 117 ALA A O 1
#

Sequence (117 aa):
MTVADRIRVQSVRVLSDNHYTLKTSTFEWRRANGEKVFEAFMSPGAVTEKLHFFVAEYAPDMKIGAGGGIASEGEDIEVLELPIVQALAMIGDGRIADAKTIMLLQYAALNIFARDA